Protein AF-A0A932L9P7-F1 (afdb_monomer_lite)

Radius of gyration: 16.12 Å; chains: 1; bounding box: 35×40×41 Å

Foldseek 3Di:
DDDDDDDPPDPDDPPPPPPPPVQQLEDPLLVVFDKDKDFPDKQDQDPVRDGQDVVNLVVVLVVFRRYFAFDADPPPPVRTFFTKGWDDWDDDVVMITTMTMTGGHPDPVSVVVSVVVNVVVVVVVD

Structure (mmCIF, N/CA/C/O backbone):
data_AF-A0A932L9P7-F1
#
_entry.id   AF-A0A932L9P7-F1
#
loop_
_atom_site.group_PDB
_atom_site.id
_atom_site.type_symbol
_atom_site.label_atom_id
_atom_site.label_alt_id
_atom_site.label_comp_id
_atom_site.label_asym_id
_atom_site.label_entity_id
_atom_site.label_seq_id
_atom_site.pdbx_PDB_ins_code
_atom_site.Cartn_x
_atom_site.Cartn_y
_atom_site.Cartn_z
_atom_site.occupancy
_atom_site.B_iso_or_equiv
_atom_site.auth_seq_id
_atom_site.auth_comp_id
_atom_site.auth_asym_id
_atom_site.auth_atom_id
_atom_site.pdbx_PDB_model_num
ATOM 1 N N . MET A 1 1 ? 20.905 9.125 8.899 1.00 34.12 1 MET A N 1
ATOM 2 C CA . MET A 1 1 ? 21.434 7.765 9.111 1.00 34.12 1 MET A CA 1
ATOM 3 C C . MET A 1 1 ? 20.928 7.285 10.457 1.00 34.12 1 MET A C 1
ATOM 5 O O . MET A 1 1 ? 21.460 7.713 11.465 1.00 34.12 1 MET A O 1
ATOM 9 N N . PHE A 1 2 ? 19.860 6.491 10.469 1.00 22.86 2 PHE A N 1
ATOM 10 C CA . PHE A 1 2 ? 19.454 5.702 11.631 1.00 22.86 2 PHE A CA 1
ATOM 11 C C . PHE A 1 2 ? 18.900 4.389 11.087 1.00 22.86 2 PHE A C 1
ATOM 13 O O . PHE A 1 2 ? 17.838 4.369 10.472 1.00 22.86 2 PHE A O 1
ATOM 20 N N . ALA A 1 3 ? 19.695 3.332 11.233 1.00 25.41 3 ALA A N 1
ATOM 21 C CA . ALA A 1 3 ? 19.224 1.964 11.135 1.00 25.41 3 ALA A CA 1
ATOM 22 C C . ALA A 1 3 ? 18.425 1.677 12.410 1.00 25.41 3 ALA A C 1
ATOM 24 O O . ALA A 1 3 ? 18.897 1.974 13.508 1.00 25.41 3 ALA A O 1
ATOM 25 N N . VAL A 1 4 ? 17.215 1.147 12.264 1.00 25.48 4 VAL A N 1
ATOM 26 C CA . VAL A 1 4 ? 16.483 0.537 13.373 1.00 25.48 4 VAL A CA 1
ATOM 27 C C . VAL A 1 4 ? 16.228 -0.898 12.957 1.00 25.48 4 VAL A C 1
ATOM 29 O O . VAL A 1 4 ? 15.284 -1.187 12.223 1.00 25.48 4 VAL A O 1
ATOM 32 N N . ASP A 1 5 ? 17.123 -1.776 13.403 1.00 27.39 5 ASP A N 1
ATOM 33 C CA . ASP A 1 5 ? 16.872 -3.208 13.458 1.00 27.39 5 ASP A CA 1
ATOM 34 C C . ASP A 1 5 ? 15.596 -3.422 14.271 1.00 27.39 5 ASP A C 1
ATOM 36 O O . ASP A 1 5 ? 15.526 -3.106 15.459 1.00 27.39 5 ASP A O 1
ATOM 40 N N . THR A 1 6 ? 14.556 -3.917 13.613 1.00 32.25 6 THR A N 1
ATOM 41 C CA . THR A 1 6 ? 13.390 -4.474 14.296 1.00 32.25 6 THR A CA 1
ATOM 42 C C . THR A 1 6 ? 13.224 -5.903 13.814 1.00 32.25 6 THR A C 1
ATOM 44 O O . THR A 1 6 ? 12.589 -6.176 12.798 1.00 32.25 6 THR A O 1
ATOM 47 N N . GLU A 1 7 ? 13.838 -6.824 14.559 1.00 24.30 7 GLU A N 1
ATOM 48 C CA . GLU A 1 7 ? 13.466 -8.233 14.553 1.00 24.30 7 GLU A CA 1
ATOM 49 C C . GLU A 1 7 ? 11.998 -8.336 14.986 1.00 24.30 7 GLU A C 1
ATOM 51 O O . GLU A 1 7 ? 11.658 -8.228 16.164 1.00 24.30 7 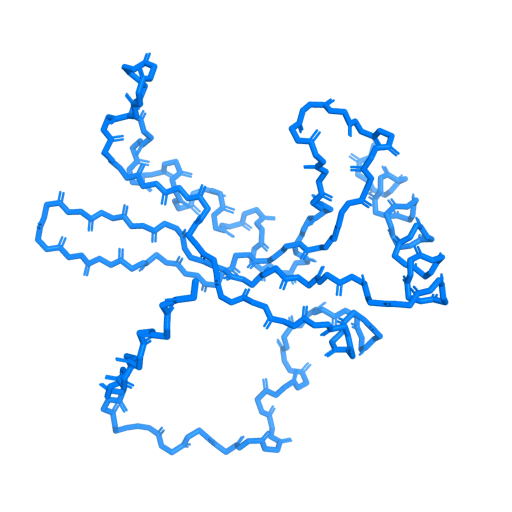GLU A O 1
ATOM 56 N N . VAL A 1 8 ? 11.099 -8.523 14.021 1.00 31.31 8 VAL A N 1
ATOM 57 C CA . VAL A 1 8 ? 9.732 -8.955 14.306 1.00 31.31 8 VAL A CA 1
ATOM 58 C C . VAL A 1 8 ? 9.761 -10.475 14.394 1.00 31.31 8 VAL A C 1
ATOM 60 O O . VAL A 1 8 ? 9.799 -11.175 13.383 1.00 31.31 8 VAL A O 1
ATOM 63 N N . ALA A 1 9 ? 9.761 -10.987 15.624 1.00 27.69 9 ALA A N 1
ATOM 64 C CA . ALA A 1 9 ? 9.572 -12.402 15.906 1.00 27.69 9 ALA A CA 1
ATOM 65 C C . ALA A 1 9 ? 8.134 -12.806 15.539 1.00 27.69 9 ALA A C 1
ATOM 67 O O . ALA A 1 9 ? 7.202 -12.648 16.328 1.00 27.69 9 ALA A O 1
ATOM 68 N N . ILE A 1 10 ? 7.942 -13.322 14.324 1.00 35.69 10 ILE A N 1
ATOM 69 C CA . ILE A 1 10 ? 6.688 -13.963 13.927 1.00 35.69 10 ILE A CA 1
ATOM 70 C C . ILE A 1 10 ? 6.764 -15.413 14.407 1.00 35.69 10 ILE A C 1
ATOM 72 O O . ILE A 1 10 ? 7.494 -16.236 13.855 1.00 35.69 10 ILE A O 1
ATOM 76 N N . GLY A 1 11 ? 6.046 -15.710 15.487 1.00 26.70 11 GLY A N 1
ATOM 77 C CA . GLY A 1 11 ? 5.948 -17.055 16.034 1.00 26.70 11 GLY A CA 1
ATOM 78 C C . GLY A 1 11 ? 5.441 -18.064 15.001 1.00 26.70 11 GLY A C 1
ATOM 79 O O . GLY A 1 11 ? 4.387 -17.884 14.399 1.00 26.70 11 GLY A O 1
ATOM 80 N N . GLY A 1 12 ? 6.184 -19.162 14.860 1.00 28.98 12 GLY A N 1
ATOM 81 C CA . GLY A 1 12 ? 5.601 -20.495 14.720 1.00 28.98 12 GLY A CA 1
ATOM 82 C C . GLY A 1 12 ? 4.834 -20.827 13.441 1.00 28.98 12 GLY A C 1
ATOM 83 O O . GLY A 1 12 ? 3.874 -21.579 13.527 1.00 28.98 12 GLY A O 1
ATOM 84 N N . LEU A 1 13 ? 5.261 -20.360 12.269 1.00 28.39 13 LEU A N 1
ATOM 85 C CA . LEU A 1 13 ? 4.940 -21.012 10.995 1.00 28.39 13 LEU A CA 1
ATOM 86 C C . LEU A 1 13 ? 6.194 -20.968 10.123 1.00 28.39 13 LEU A C 1
ATOM 88 O O . LEU A 1 13 ? 6.633 -19.895 9.719 1.00 28.39 13 LEU A O 1
ATOM 92 N N . GLN A 1 14 ? 6.792 -22.132 9.856 1.00 26.39 14 GLN A N 1
ATOM 93 C CA . GLN A 1 14 ? 7.845 -22.259 8.850 1.00 26.39 14 GLN A CA 1
ATOM 94 C C . GLN A 1 14 ? 7.260 -21.836 7.495 1.00 26.39 14 GLN A C 1
ATOM 96 O O . GLN A 1 14 ? 6.561 -22.598 6.828 1.00 26.39 14 GLN A O 1
ATOM 101 N N . TYR A 1 15 ? 7.500 -20.581 7.117 1.00 34.66 15 TYR A N 1
ATOM 102 C CA . TYR A 1 15 ? 7.141 -20.045 5.815 1.00 34.66 15 TYR A CA 1
ATOM 103 C C . TYR A 1 15 ? 8.138 -20.605 4.799 1.00 34.66 15 TYR A C 1
ATOM 105 O O . TYR A 1 15 ? 9.264 -20.127 4.682 1.00 34.66 15 TYR A O 1
ATOM 113 N N . ASN A 1 16 ? 7.743 -21.673 4.105 1.00 25.67 16 ASN A N 1
ATOM 114 C CA . ASN A 1 16 ? 8.528 -22.252 3.019 1.00 25.67 16 ASN A CA 1
ATOM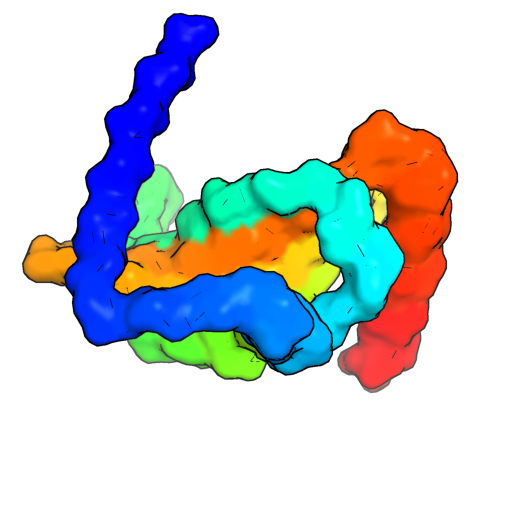 115 C C . ASN A 1 16 ? 8.676 -21.213 1.893 1.00 25.67 16 ASN A C 1
ATOM 117 O O . ASN A 1 16 ? 7.744 -20.970 1.120 1.00 25.67 16 ASN A O 1
ATOM 121 N N . ALA A 1 17 ? 9.860 -20.599 1.822 1.00 37.88 17 ALA A N 1
ATOM 122 C CA . ALA A 1 17 ? 10.196 -19.466 0.956 1.00 37.88 17 ALA A CA 1
ATOM 123 C C . ALA A 1 17 ? 9.993 -19.735 -0.548 1.00 37.88 17 ALA A C 1
ATOM 125 O O . ALA A 1 17 ? 9.839 -18.800 -1.329 1.00 37.88 17 ALA A O 1
ATOM 126 N N . GLU A 1 18 ? 9.928 -21.002 -0.960 1.00 28.62 18 GLU A N 1
ATOM 127 C CA . GLU A 1 18 ? 9.867 -21.380 -2.375 1.00 28.62 18 GLU A CA 1
ATOM 128 C C . GLU A 1 18 ? 8.441 -21.468 -2.943 1.00 28.62 18 GLU A C 1
ATOM 130 O O . GLU A 1 18 ? 8.265 -21.449 -4.157 1.00 28.62 18 GLU A O 1
ATOM 135 N N . HIS A 1 19 ? 7.402 -21.521 -2.097 1.00 32.16 19 HIS A N 1
ATOM 136 C CA . HIS A 1 19 ? 6.003 -21.637 -2.551 1.00 32.16 19 HIS A CA 1
ATOM 137 C C . HIS A 1 19 ? 5.151 -20.379 -2.293 1.00 32.16 19 HIS A C 1
ATOM 139 O O . HIS A 1 19 ? 4.151 -20.169 -2.977 1.00 32.16 19 HIS A O 1
ATOM 145 N N . GLY A 1 20 ? 5.548 -19.508 -1.357 1.00 29.84 20 GLY A N 1
ATOM 146 C CA . GLY A 1 20 ? 4.750 -18.342 -0.938 1.00 29.84 20 GLY A CA 1
ATOM 147 C C . GLY A 1 20 ? 4.822 -17.118 -1.858 1.00 29.84 20 GLY A C 1
ATOM 148 O O . GLY A 1 20 ? 3.961 -16.240 -1.799 1.00 29.84 20 GLY A O 1
ATOM 149 N N . LEU A 1 21 ? 5.821 -17.049 -2.741 1.00 39.56 21 LEU A N 1
ATOM 150 C CA . LEU A 1 21 ? 5.991 -15.891 -3.617 1.00 39.56 21 LEU A CA 1
ATOM 151 C C . LEU A 1 21 ? 5.031 -15.945 -4.808 1.00 39.56 21 LEU A C 1
ATOM 153 O O . LEU A 1 21 ? 4.454 -14.923 -5.164 1.00 39.56 21 LEU A O 1
ATOM 157 N N . ASN A 1 22 ? 4.766 -17.110 -5.405 1.00 36.16 22 ASN A N 1
ATOM 158 C CA . ASN A 1 22 ? 3.896 -17.224 -6.587 1.00 36.16 22 ASN A CA 1
ATOM 159 C C . ASN A 1 22 ? 2.433 -16.805 -6.327 1.00 36.16 22 ASN A C 1
ATOM 161 O O . ASN A 1 22 ? 1.787 -16.291 -7.237 1.00 36.16 22 ASN A O 1
ATOM 165 N N . SER A 1 23 ? 1.947 -16.885 -5.085 1.00 41.28 23 SER A N 1
ATOM 166 C CA . SER A 1 23 ? 0.570 -16.550 -4.685 1.00 41.28 23 SER A CA 1
ATOM 167 C C . SER A 1 23 ? 0.283 -15.054 -4.469 1.00 41.28 23 SER A C 1
ATOM 169 O O . SER A 1 23 ? -0.825 -14.692 -4.086 1.00 41.28 23 SER A O 1
ATOM 171 N N . LEU A 1 24 ? 1.254 -14.161 -4.691 1.00 46.28 24 LEU A N 1
ATOM 172 C CA . LEU A 1 24 ? 1.154 -12.749 -4.295 1.00 46.28 24 LEU A CA 1
ATOM 173 C C . LEU A 1 24 ? 0.448 -11.811 -5.295 1.00 46.28 24 LEU A C 1
ATOM 175 O O . LEU A 1 24 ? 0.436 -10.612 -5.053 1.00 46.28 24 LEU A O 1
ATOM 179 N N . GLY A 1 25 ? -0.119 -12.287 -6.409 1.00 51.72 25 GLY A N 1
ATOM 180 C CA . GLY A 1 25 ? -0.944 -11.470 -7.331 1.00 51.72 25 GLY A CA 1
ATOM 181 C C . GLY A 1 25 ? -0.239 -10.308 -8.062 1.00 51.72 25 GLY A C 1
ATOM 182 O O . GLY A 1 25 ? -0.717 -9.847 -9.093 1.00 51.72 25 GLY A O 1
ATOM 183 N N . LEU A 1 26 ? 0.930 -9.868 -7.585 1.00 58.31 26 LEU A N 1
ATOM 184 C CA . LEU A 1 26 ? 1.783 -8.885 -8.237 1.00 58.31 26 LEU A CA 1
ATOM 185 C C . LEU A 1 26 ? 2.400 -9.507 -9.492 1.00 58.31 26 LEU A C 1
ATOM 187 O O . LEU A 1 26 ? 2.949 -10.615 -9.388 1.00 58.31 26 LEU A O 1
ATOM 191 N N . PRO A 1 27 ? 2.374 -8.800 -10.636 1.00 65.81 27 PRO A N 1
ATOM 192 C CA . PRO A 1 27 ? 3.108 -9.185 -11.831 1.00 65.81 27 PRO A CA 1
ATOM 193 C C . PRO A 1 27 ? 4.560 -9.506 -11.480 1.00 65.81 27 PRO A C 1
ATOM 195 O O . PRO A 1 27 ? 5.200 -8.753 -10.747 1.00 65.81 27 PRO A O 1
ATOM 198 N N . ALA A 1 28 ? 5.080 -10.624 -11.998 1.00 68.31 28 ALA A N 1
ATOM 199 C CA . ALA A 1 28 ? 6.408 -11.143 -11.651 1.00 68.31 28 ALA A CA 1
ATOM 200 C C . ALA A 1 28 ? 7.523 -10.090 -11.762 1.00 68.31 28 ALA A C 1
ATOM 202 O O . ALA A 1 28 ? 8.487 -10.121 -11.009 1.00 68.31 28 ALA A O 1
ATOM 203 N N . ARG A 1 29 ? 7.351 -9.131 -12.668 1.00 69.88 29 ARG A N 1
ATOM 204 C CA . ARG A 1 29 ? 8.315 -8.080 -12.960 1.00 69.88 29 ARG A CA 1
ATOM 205 C C . ARG A 1 29 ? 8.303 -6.914 -11.959 1.00 69.88 29 ARG A C 1
ATOM 207 O O . ARG A 1 29 ? 9.361 -6.376 -11.674 1.00 69.88 29 ARG A O 1
ATOM 214 N N . ILE A 1 30 ? 7.165 -6.609 -11.317 1.00 73.88 30 ILE A N 1
ATOM 215 C CA . ILE A 1 30 ? 7.121 -5.658 -10.183 1.00 73.88 30 ILE A CA 1
ATOM 216 C C . ILE A 1 30 ? 7.908 -6.210 -8.989 1.00 73.88 30 ILE A C 1
ATOM 218 O O . ILE A 1 30 ? 8.493 -5.457 -8.221 1.00 73.88 30 ILE A O 1
ATOM 222 N N . ARG A 1 31 ? 7.956 -7.536 -8.830 1.00 71.56 31 ARG A N 1
ATOM 223 C CA . ARG A 1 31 ? 8.623 -8.165 -7.682 1.00 71.56 31 ARG A CA 1
ATOM 224 C C . ARG A 1 31 ? 10.142 -8.019 -7.700 1.00 71.56 31 ARG A C 1
ATOM 226 O O . ARG A 1 31 ? 10.750 -8.254 -6.664 1.00 71.56 31 ARG A O 1
ATOM 233 N N . LEU A 1 32 ? 10.719 -7.680 -8.853 1.00 80.69 32 LEU A N 1
ATOM 234 C CA . LEU A 1 32 ? 12.156 -7.469 -9.018 1.00 80.69 32 LEU A CA 1
ATOM 235 C C . LEU A 1 32 ? 12.600 -6.062 -8.589 1.00 80.69 32 LEU A C 1
ATOM 237 O O . LEU A 1 32 ? 13.787 -5.861 -8.378 1.00 80.69 32 LEU A O 1
ATOM 241 N N . MET A 1 33 ? 11.658 -5.125 -8.442 1.00 90.25 33 MET A N 1
ATOM 242 C CA . MET A 1 33 ? 11.911 -3.772 -7.939 1.00 90.25 33 MET A CA 1
ATOM 243 C C . MET A 1 33 ? 12.206 -3.789 -6.434 1.00 90.25 33 MET A C 1
ATOM 245 O O . MET A 1 33 ? 11.821 -4.730 -5.730 1.00 90.25 33 MET A O 1
ATOM 249 N N . LEU A 1 34 ? 12.807 -2.713 -5.919 1.00 92.06 34 LEU A N 1
ATOM 250 C CA . LEU A 1 34 ? 13.037 -2.543 -4.485 1.00 92.06 34 LEU A CA 1
ATOM 251 C C . LEU A 1 34 ? 11.714 -2.611 -3.717 1.00 92.06 34 LEU A C 1
ATOM 253 O O . LEU A 1 34 ? 10.796 -1.829 -3.971 1.00 92.06 34 LEU A O 1
ATOM 257 N N . GLN A 1 35 ? 11.634 -3.518 -2.743 1.00 92.44 35 GLN A N 1
ATOM 258 C CA . GLN A 1 35 ? 10.448 -3.702 -1.912 1.00 92.44 35 GLN A CA 1
ATOM 259 C C . GLN A 1 35 ? 10.650 -3.103 -0.526 1.00 92.44 35 GLN A C 1
ATOM 261 O O . GLN A 1 35 ? 11.625 -3.397 0.163 1.00 92.44 35 GLN A O 1
ATOM 266 N N . GLN A 1 36 ? 9.687 -2.295 -0.098 1.00 93.69 36 GLN A N 1
ATOM 267 C CA . GLN A 1 36 ? 9.682 -1.656 1.209 1.00 93.69 36 GLN A CA 1
ATOM 268 C C . GLN A 1 36 ? 8.360 -1.932 1.913 1.00 93.69 36 GLN A C 1
ATOM 270 O O . GLN A 1 36 ? 7.285 -1.730 1.343 1.00 93.69 36 GLN A O 1
ATOM 275 N N . LEU A 1 37 ? 8.431 -2.375 3.168 1.00 94.69 37 LEU A N 1
ATOM 276 C CA . LEU A 1 37 ? 7.255 -2.420 4.027 1.00 94.69 37 LEU A CA 1
ATOM 277 C C . LEU A 1 37 ? 6.850 -0.988 4.381 1.00 94.69 37 LEU A C 1
ATOM 279 O O . LEU A 1 37 ? 7.688 -0.167 4.752 1.00 94.69 37 LEU A O 1
ATOM 283 N N . ALA A 1 38 ? 5.560 -0.700 4.286 1.00 92.50 38 ALA A N 1
ATOM 284 C CA . ALA A 1 38 ? 5.022 0.625 4.526 1.00 92.50 38 ALA A CA 1
ATOM 285 C C . ALA A 1 38 ? 3.754 0.571 5.380 1.00 92.50 38 ALA A C 1
ATOM 287 O O . ALA A 1 38 ? 2.970 -0.382 5.333 1.00 92.50 38 ALA A O 1
ATOM 288 N N . VAL A 1 39 ? 3.542 1.646 6.139 1.00 94.56 39 VAL A N 1
ATOM 289 C CA . VAL A 1 39 ? 2.263 1.961 6.777 1.00 94.56 39 VAL A CA 1
ATOM 290 C C . VAL A 1 39 ? 1.555 2.972 5.886 1.00 94.56 39 VAL A C 1
ATOM 292 O O . VAL A 1 39 ? 2.043 4.084 5.704 1.00 94.56 39 VAL A O 1
ATOM 295 N N . PHE A 1 40 ? 0.413 2.591 5.324 1.00 92.88 40 PHE A N 1
ATOM 296 C CA . PHE A 1 40 ? -0.352 3.456 4.423 1.00 92.88 40 PHE A CA 1
ATOM 297 C C . PHE A 1 40 ? -1.294 4.390 5.175 1.00 92.88 40 PHE A C 1
ATOM 299 O O . PHE A 1 40 ? -1.527 5.519 4.746 1.00 92.88 40 PHE A O 1
ATOM 306 N N . ASN A 1 41 ? -1.863 3.919 6.285 1.00 94.31 41 ASN A N 1
ATOM 307 C CA . ASN A 1 41 ? -2.723 4.734 7.132 1.00 94.31 41 ASN A CA 1
ATOM 308 C C . ASN A 1 41 ? -2.883 4.144 8.535 1.00 94.31 41 ASN A C 1
ATOM 310 O O . ASN A 1 41 ? -2.499 2.998 8.779 1.00 94.31 41 ASN A O 1
ATOM 314 N N . SER A 1 42 ? -3.491 4.912 9.436 1.00 96.06 42 SER A N 1
ATOM 315 C CA . SER A 1 42 ? -3.883 4.453 10.763 1.00 96.06 42 SER A CA 1
ATOM 316 C C . SER A 1 42 ? -5.243 4.999 11.178 1.00 96.06 42 SER A C 1
ATOM 318 O O . SER A 1 42 ? -5.775 5.932 10.578 1.00 96.06 42 SER A O 1
ATOM 320 N N . ASP A 1 43 ? -5.799 4.427 12.240 1.00 96.56 43 ASP A N 1
ATOM 321 C CA . ASP A 1 43 ? -7.021 4.927 12.860 1.00 96.56 43 ASP A CA 1
ATOM 322 C C . ASP A 1 43 ? -6.792 6.073 13.852 1.00 96.56 43 ASP A C 1
ATOM 324 O O . ASP A 1 43 ? -7.688 6.408 14.623 1.00 96.56 43 ASP A O 1
ATOM 328 N N . GLN A 1 44 ? -5.624 6.715 13.822 1.00 96.50 44 GLN A N 1
ATOM 329 C CA . GLN A 1 44 ? -5.341 7.901 14.626 1.00 96.50 44 GLN A CA 1
ATOM 330 C C . GLN A 1 44 ? -5.749 9.178 13.898 1.00 96.50 44 GLN A C 1
ATOM 332 O O . GLN A 1 44 ? -5.931 9.211 12.681 1.00 96.50 44 GLN A O 1
ATOM 337 N N . VAL A 1 45 ? -5.890 10.255 14.666 1.00 94.94 45 VAL A N 1
ATOM 338 C CA . VAL A 1 45 ? -6.091 11.593 14.109 1.00 94.94 45 VAL A CA 1
ATOM 339 C C . VAL A 1 45 ? -4.768 12.057 13.500 1.00 94.94 45 VAL A C 1
ATOM 341 O O . VAL A 1 45 ? -3.751 12.115 14.189 1.00 94.94 45 VAL A O 1
ATOM 344 N N . ASN A 1 46 ? -4.766 12.364 12.205 1.00 90.44 46 ASN A N 1
ATOM 345 C CA . ASN A 1 46 ? -3.585 12.889 11.525 1.00 90.44 46 ASN A CA 1
ATOM 346 C C . ASN A 1 46 ? -3.378 14.392 11.813 1.00 90.44 46 ASN A C 1
ATOM 348 O O . ASN A 1 46 ? -4.203 15.043 12.454 1.00 90.44 46 ASN A O 1
ATOM 352 N N . ALA A 1 47 ? -2.291 14.972 11.292 1.00 89.06 47 ALA A N 1
ATOM 353 C CA . ALA A 1 47 ? -1.964 16.394 11.472 1.00 89.06 47 ALA A CA 1
ATOM 354 C C . ALA A 1 47 ? -3.033 17.370 10.929 1.00 89.06 47 ALA A C 1
ATOM 356 O O . ALA A 1 47 ? -3.016 18.549 11.270 1.00 89.06 47 ALA A O 1
ATOM 357 N N . TYR A 1 48 ? -3.968 16.883 10.109 1.00 91.00 48 TYR A N 1
ATOM 358 C CA . TYR A 1 48 ? -5.086 17.647 9.552 1.00 91.00 48 TYR A CA 1
ATOM 359 C C . TYR A 1 48 ? -6.390 17.469 10.345 1.00 91.00 48 TYR A C 1
ATOM 361 O O . TYR A 1 48 ? -7.438 17.935 9.907 1.00 91.00 48 TYR A O 1
ATOM 369 N N . GLY A 1 49 ? -6.360 16.774 11.487 1.00 91.81 49 GLY A N 1
ATOM 370 C CA . GLY A 1 49 ? -7.554 16.515 12.292 1.00 91.81 49 GLY A CA 1
ATOM 371 C C . GLY A 1 49 ? -8.469 15.427 11.719 1.00 91.81 49 GLY A C 1
ATOM 372 O O . GLY A 1 49 ? -9.596 15.269 12.183 1.00 91.81 49 GLY A O 1
ATOM 373 N N . ILE A 1 50 ? -8.008 14.670 10.718 1.00 91.00 50 ILE A N 1
ATOM 374 C CA . ILE A 1 50 ? -8.792 13.625 10.053 1.00 91.00 50 ILE A CA 1
ATOM 375 C C . ILE A 1 50 ? -8.435 12.270 10.660 1.00 91.00 50 ILE A C 1
ATOM 377 O O . ILE A 1 50 ? -7.261 11.935 10.809 1.00 91.00 50 ILE A O 1
ATOM 381 N N . LYS A 1 51 ? -9.460 11.474 10.967 1.00 92.62 51 LYS A N 1
ATOM 382 C CA . LYS A 1 51 ? -9.338 10.093 11.442 1.00 92.62 51 LYS A CA 1
ATOM 383 C C . LYS A 1 51 ? -9.883 9.142 10.383 1.00 92.62 51 LYS A C 1
ATOM 385 O O . LYS A 1 51 ? -10.973 9.385 9.867 1.00 92.62 51 LYS A O 1
ATOM 390 N N . MET A 1 52 ? -9.178 8.047 10.103 1.00 93.50 52 MET A N 1
ATOM 391 C CA . MET A 1 52 ? -9.706 6.959 9.273 1.00 93.50 52 MET A CA 1
ATOM 392 C C . MET A 1 52 ? -10.243 5.830 10.159 1.00 93.50 52 MET A C 1
ATOM 394 O O . MET A 1 52 ? -9.460 5.152 10.812 1.00 93.50 52 MET A O 1
ATOM 398 N N . PRO A 1 53 ? -11.563 5.591 10.226 1.00 95.44 53 PRO A N 1
ATOM 399 C CA . PRO A 1 53 ? -12.099 4.472 10.996 1.00 95.44 53 PRO A CA 1
ATOM 400 C C . PRO A 1 53 ? -11.525 3.124 10.538 1.00 95.44 53 PRO A C 1
ATOM 402 O O . PRO A 1 53 ? -11.238 2.934 9.358 1.00 95.44 53 PRO A O 1
ATOM 405 N N . VAL A 1 54 ? -11.452 2.144 11.442 1.00 95.62 54 VAL A N 1
ATOM 406 C CA . VAL A 1 54 ? -10.963 0.787 11.122 1.00 95.62 54 VAL A CA 1
ATOM 407 C C . VAL A 1 54 ? -11.730 0.157 9.951 1.00 95.62 54 VAL A C 1
ATOM 409 O O . VAL A 1 54 ? -11.124 -0.483 9.098 1.00 95.62 54 VAL A O 1
ATOM 412 N N . GLY A 1 55 ? -13.042 0.398 9.842 1.00 96.56 55 GLY A N 1
ATOM 413 C CA . GLY A 1 55 ? -13.836 -0.053 8.691 1.00 96.56 55 GLY A CA 1
ATOM 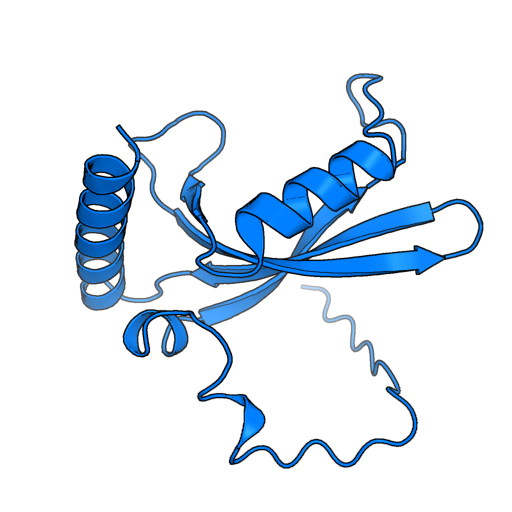414 C C . GLY A 1 55 ? -13.363 0.538 7.354 1.00 96.56 55 GLY A C 1
ATOM 415 O O . GLY A 1 55 ? -13.358 -0.154 6.340 1.00 96.56 55 GLY A O 1
ATOM 416 N N . THR A 1 56 ? -12.883 1.784 7.352 1.00 96.06 56 THR A N 1
ATOM 417 C CA . THR A 1 56 ? -12.261 2.408 6.175 1.00 96.06 56 THR A CA 1
ATOM 418 C C . THR A 1 56 ? -10.926 1.745 5.842 1.00 96.06 56 THR A C 1
ATOM 420 O O . THR A 1 56 ? -10.655 1.495 4.670 1.00 96.06 56 THR A O 1
ATOM 423 N N . LEU A 1 57 ? -10.116 1.399 6.852 1.00 96.56 57 LEU A N 1
ATOM 424 C CA . LEU A 1 57 ? -8.872 0.645 6.645 1.00 96.56 57 LEU A CA 1
ATOM 425 C C . LEU A 1 57 ? -9.149 -0.743 6.046 1.00 96.56 57 LEU A C 1
ATOM 427 O O . LEU A 1 57 ? -8.441 -1.162 5.133 1.00 96.56 57 LEU A O 1
ATOM 431 N N . ALA A 1 58 ? -10.195 -1.429 6.517 1.00 96.88 58 ALA A N 1
ATOM 432 C CA . ALA A 1 58 ? -10.616 -2.729 5.992 1.00 96.88 58 ALA A CA 1
ATOM 433 C C . ALA A 1 58 ? -11.081 -2.632 4.534 1.00 96.88 58 ALA A C 1
ATOM 435 O O . ALA A 1 58 ? -10.634 -3.409 3.696 1.00 96.88 58 ALA A O 1
ATOM 436 N N . SER A 1 59 ? -11.883 -1.618 4.200 1.00 96.12 59 SER A N 1
ATOM 437 C CA . SER A 1 59 ? -12.284 -1.380 2.811 1.00 96.12 59 SER A CA 1
ATOM 438 C C . SER A 1 59 ? -11.083 -1.072 1.908 1.00 96.12 59 SER A C 1
ATOM 440 O O . SER A 1 59 ? -10.996 -1.580 0.791 1.00 96.12 59 SER A O 1
ATOM 442 N N . ALA A 1 60 ? -10.116 -0.285 2.388 1.00 93.75 60 ALA A N 1
ATOM 443 C CA . ALA A 1 60 ? -8.891 -0.004 1.643 1.00 93.75 60 ALA A CA 1
ATOM 444 C C . ALA A 1 60 ? -8.033 -1.266 1.432 1.00 93.75 60 ALA A C 1
ATOM 446 O O . ALA A 1 60 ? -7.475 -1.456 0.349 1.00 93.75 60 ALA A O 1
ATOM 447 N N . LEU A 1 61 ? -7.966 -2.154 2.431 1.00 95.19 61 LEU A N 1
ATOM 448 C CA . LEU A 1 61 ? -7.334 -3.465 2.294 1.00 95.19 61 LEU A CA 1
ATOM 449 C C . LEU A 1 61 ? -8.022 -4.284 1.195 1.00 95.19 61 LEU A C 1
ATOM 451 O O . LEU A 1 61 ? -7.346 -4.723 0.269 1.00 95.19 61 LEU A O 1
ATOM 455 N N . GLU A 1 62 ? -9.348 -4.427 1.238 1.00 94.44 62 GLU A N 1
ATOM 456 C CA . GLU A 1 62 ? -10.127 -5.186 0.245 1.00 94.44 62 GLU A CA 1
ATOM 457 C C . GLU A 1 62 ? -9.947 -4.673 -1.190 1.00 94.44 62 GLU A C 1
ATOM 459 O O . GLU A 1 62 ? -9.882 -5.457 -2.138 1.00 94.44 62 GLU A O 1
ATOM 464 N N . GLN A 1 63 ? -9.807 -3.360 -1.366 1.00 90.12 63 GLN A N 1
ATOM 465 C CA . GLN A 1 63 ? -9.586 -2.755 -2.680 1.00 90.12 63 GLN A CA 1
ATOM 466 C C . GLN A 1 63 ? -8.153 -2.954 -3.202 1.00 90.12 63 GLN A C 1
ATOM 468 O O . GLN A 1 63 ? -7.934 -2.993 -4.418 1.00 90.12 63 GLN A O 1
ATOM 473 N N . GLY A 1 64 ? -7.176 -3.047 -2.294 1.00 88.56 64 GLY A N 1
ATOM 474 C CA . GLY A 1 64 ? -5.749 -2.971 -2.612 1.00 88.56 64 GLY A CA 1
ATOM 475 C C . GLY A 1 64 ? -4.958 -4.270 -2.457 1.00 88.56 64 GLY A C 1
ATOM 476 O O . GLY A 1 64 ? -3.822 -4.324 -2.920 1.00 88.56 64 GLY A O 1
ATOM 477 N N . TRP A 1 65 ? -5.500 -5.307 -1.815 1.00 90.50 65 TRP A N 1
ATOM 478 C CA . TRP A 1 65 ? -4.727 -6.507 -1.461 1.00 90.50 65 TRP A CA 1
ATOM 479 C C . TRP A 1 65 ? -4.451 -7.467 -2.619 1.00 90.50 65 TRP A C 1
ATOM 481 O O . TRP A 1 65 ? -3.441 -8.170 -2.587 1.00 90.50 65 TRP A O 1
ATOM 491 N N . LEU A 1 66 ? -5.319 -7.511 -3.637 1.00 86.69 66 LEU A N 1
ATOM 492 C CA . LEU A 1 66 ? -5.187 -8.466 -4.741 1.00 86.69 66 LEU A CA 1
ATOM 493 C C . LEU A 1 66 ? -4.198 -7.980 -5.807 1.00 86.69 66 LEU A C 1
ATOM 495 O O . LEU A 1 66 ? -3.190 -8.629 -6.070 1.00 86.69 66 LEU A O 1
ATOM 499 N N . LEU A 1 67 ? -4.499 -6.836 -6.425 1.00 84.56 67 LEU A N 1
ATOM 500 C CA . LEU A 1 67 ? -3.724 -6.299 -7.551 1.00 84.56 67 LEU A CA 1
ATOM 501 C C . LEU A 1 67 ? -2.789 -5.158 -7.137 1.00 84.56 67 LEU A C 1
ATOM 503 O O . LEU A 1 67 ? -1.826 -4.868 -7.844 1.00 84.56 67 LEU A O 1
ATOM 507 N N . GLY A 1 68 ? -3.046 -4.521 -5.995 1.00 89.50 68 GLY A N 1
ATOM 508 C CA . GLY A 1 68 ? -2.398 -3.267 -5.642 1.00 89.50 68 GLY A CA 1
ATOM 509 C C . GLY A 1 68 ? -2.893 -2.082 -6.472 1.00 89.50 68 GLY A C 1
ATOM 510 O O . GLY A 1 68 ? -3.935 -2.142 -7.130 1.00 89.50 68 GLY A O 1
ATOM 511 N N . GLN A 1 69 ? -2.146 -0.989 -6.397 1.00 90.56 69 GLN A N 1
ATOM 512 C CA . GLN A 1 69 ? -2.426 0.269 -7.072 1.00 90.56 69 GLN A CA 1
ATOM 513 C C . GLN A 1 69 ? -1.130 1.047 -7.349 1.00 90.56 69 GLN A C 1
ATOM 515 O O . GLN A 1 69 ? -0.157 0.904 -6.602 1.00 90.56 69 GLN A O 1
ATOM 520 N N . PRO A 1 70 ? -1.111 1.906 -8.379 1.00 92.06 70 PRO A N 1
ATOM 521 C CA . PRO A 1 70 ? 0.019 2.791 -8.626 1.00 92.06 70 PRO A CA 1
ATOM 522 C C . PRO A 1 70 ? 0.283 3.716 -7.428 1.00 92.06 70 PRO A C 1
ATOM 524 O O . PRO A 1 70 ? -0.654 4.221 -6.807 1.00 92.06 70 PRO A O 1
ATOM 527 N N . LEU A 1 71 ? 1.557 3.965 -7.136 1.00 89.88 71 LEU A N 1
ATOM 528 C CA . LEU A 1 71 ? 2.006 4.956 -6.164 1.00 89.88 71 LEU A CA 1
ATOM 529 C C . LEU A 1 71 ? 2.430 6.218 -6.909 1.00 89.88 71 LEU A 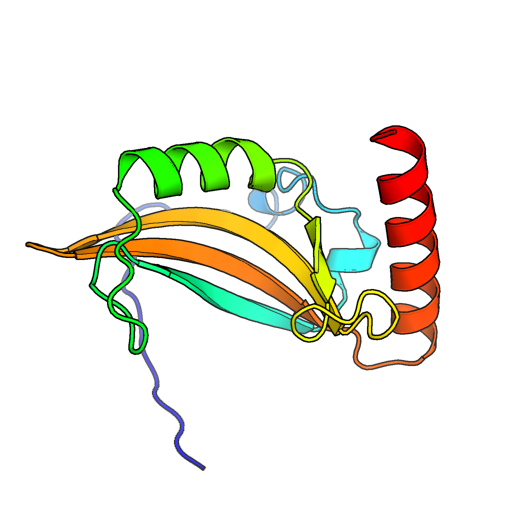C 1
ATOM 531 O O . LEU A 1 71 ? 3.386 6.194 -7.682 1.00 89.88 71 LEU A O 1
ATOM 535 N N . PHE A 1 72 ? 1.726 7.315 -6.663 1.00 88.62 72 PHE A N 1
ATOM 536 C CA . PHE A 1 72 ? 2.051 8.624 -7.218 1.00 88.62 72 PHE A CA 1
ATOM 537 C C . PHE A 1 72 ? 2.563 9.561 -6.127 1.00 88.62 72 PHE A C 1
ATOM 539 O O . PHE A 1 72 ? 2.215 9.404 -4.952 1.00 88.62 72 PHE A O 1
ATOM 546 N N . LEU A 1 73 ? 3.348 10.566 -6.515 1.00 82.62 73 LEU A N 1
ATOM 547 C CA . LEU A 1 73 ? 3.760 11.619 -5.598 1.00 82.62 73 LEU A CA 1
ATOM 548 C C . LEU A 1 73 ? 2.567 12.536 -5.286 1.00 82.62 73 LEU A C 1
ATOM 550 O O . LEU A 1 73 ? 2.201 13.419 -6.065 1.00 82.62 73 LEU A O 1
ATOM 554 N N . SER A 1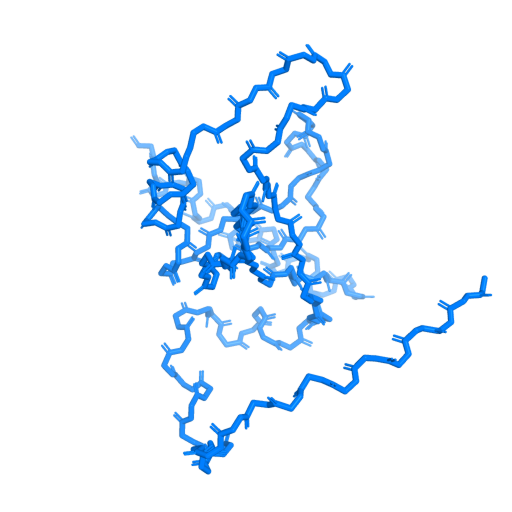 74 ? 1.969 12.348 -4.109 1.00 75.75 74 SER A N 1
ATOM 555 C CA . SER A 1 74 ? 0.791 13.101 -3.658 1.00 75.75 74 SER A CA 1
ATOM 556 C C . SER A 1 74 ? -0.369 13.023 -4.670 1.00 75.75 74 SER A C 1
ATOM 558 O O . SER A 1 74 ? -0.794 11.939 -5.062 1.00 75.75 74 SER A O 1
ATOM 560 N N . HIS A 1 75 ? -0.915 14.171 -5.080 1.00 71.56 75 HIS A N 1
ATOM 561 C CA . HIS A 1 75 ? -2.000 14.265 -6.056 1.00 71.56 75 HIS A CA 1
ATOM 562 C C . HIS A 1 75 ? -1.496 14.409 -7.503 1.00 71.56 75 HIS A C 1
ATOM 564 O O . HIS A 1 75 ? -2.318 14.504 -8.416 1.00 71.56 75 HIS A O 1
ATOM 570 N N . ASP A 1 76 ? -0.176 14.420 -7.731 1.00 80.56 76 ASP A N 1
ATOM 571 C CA . ASP A 1 76 ? 0.404 14.536 -9.069 1.00 80.56 76 ASP A CA 1
ATOM 572 C C . ASP A 1 76 ? 0.468 13.164 -9.748 1.00 80.56 76 ASP A C 1
ATOM 574 O O . ASP A 1 76 ? 1.409 12.389 -9.586 1.00 80.56 76 ASP A O 1
ATOM 578 N N . ARG A 1 77 ? -0.551 12.874 -10.559 1.00 75.38 77 ARG A N 1
ATOM 579 C CA . ARG A 1 77 ? -0.646 11.624 -11.327 1.00 75.38 77 ARG A CA 1
ATOM 580 C C . ARG A 1 77 ? 0.382 11.520 -12.459 1.00 75.38 77 ARG A C 1
ATOM 582 O O . ARG A 1 77 ? 0.478 10.463 -13.076 1.00 75.38 77 ARG A O 1
ATOM 589 N N . HIS A 1 78 ? 1.137 12.582 -12.748 1.00 76.12 78 HIS A N 1
ATOM 590 C CA . HIS A 1 78 ? 2.235 12.543 -13.714 1.00 76.12 78 HIS A CA 1
ATOM 591 C C . HIS A 1 78 ? 3.548 12.062 -13.088 1.00 76.12 78 HIS A C 1
ATOM 593 O O . HIS A 1 78 ? 4.452 11.656 -13.818 1.00 76.12 78 HIS A O 1
ATOM 599 N N . ARG A 1 79 ? 3.650 12.063 -11.754 1.00 83.50 79 ARG A N 1
ATOM 600 C CA . ARG A 1 79 ? 4.827 11.600 -11.010 1.00 83.50 79 ARG A CA 1
ATOM 601 C C . ARG A 1 79 ? 4.573 10.223 -10.422 1.00 83.50 79 ARG A C 1
ATOM 603 O O . ARG A 1 79 ? 4.122 10.082 -9.289 1.00 83.50 79 ARG A O 1
ATOM 610 N N . LEU A 1 80 ? 4.803 9.212 -11.251 1.00 88.94 80 LEU A N 1
ATOM 611 C CA . LEU A 1 80 ? 4.713 7.807 -10.874 1.00 88.94 80 LEU A CA 1
ATOM 612 C C . LEU A 1 80 ? 5.983 7.390 -10.126 1.00 88.94 80 LEU A C 1
ATOM 614 O O . LEU A 1 80 ? 7.057 7.365 -10.714 1.00 88.94 80 LEU A O 1
ATOM 618 N N . GLU A 1 81 ? 5.827 7.047 -8.852 1.00 90.38 81 GLU A N 1
ATOM 619 C CA . GLU A 1 81 ? 6.924 6.714 -7.933 1.00 90.38 81 GLU A CA 1
ATOM 620 C C . GLU A 1 81 ? 7.038 5.206 -7.683 1.00 90.38 81 GLU A C 1
ATOM 622 O O . GLU A 1 81 ? 8.075 4.720 -7.247 1.00 90.38 81 GLU A O 1
ATOM 627 N N . GLY A 1 82 ? 5.975 4.438 -7.928 1.00 92.44 82 GLY A N 1
ATOM 628 C CA . GLY A 1 82 ? 6.013 3.006 -7.657 1.00 92.44 82 GLY A CA 1
ATOM 629 C C . GLY A 1 82 ? 4.690 2.281 -7.835 1.00 92.44 82 GLY A C 1
ATOM 630 O O . GLY A 1 82 ? 3.740 2.767 -8.455 1.00 92.44 82 GLY A O 1
ATOM 631 N N . TRP A 1 83 ? 4.622 1.105 -7.227 1.00 93.50 83 TRP A N 1
ATOM 632 C CA . TRP A 1 83 ? 3.410 0.312 -7.075 1.00 93.50 83 TRP A CA 1
ATOM 633 C C . TRP A 1 83 ? 3.232 -0.070 -5.615 1.00 93.50 83 TRP A C 1
ATOM 635 O O . TRP A 1 83 ? 4.192 -0.445 -4.953 1.00 93.50 83 TRP A O 1
ATOM 645 N N . THR A 1 84 ? 2.013 -0.015 -5.100 1.00 93.25 84 THR A N 1
ATOM 646 C CA . THR A 1 84 ? 1.716 -0.421 -3.723 1.00 93.25 84 THR A CA 1
ATOM 647 C C . THR A 1 84 ? 0.701 -1.537 -3.683 1.00 93.25 84 THR A C 1
ATOM 649 O O . THR A 1 84 ? -0.176 -1.626 -4.536 1.00 93.25 84 THR A O 1
ATOM 652 N N . ARG A 1 85 ? 0.785 -2.389 -2.667 1.00 93.12 85 ARG A N 1
ATOM 653 C CA . ARG A 1 85 ? -0.213 -3.423 -2.400 1.00 93.12 85 ARG A CA 1
ATOM 654 C C . ARG A 1 85 ? -0.444 -3.541 -0.906 1.00 93.12 85 ARG A C 1
ATOM 656 O O . ARG A 1 85 ? 0.508 -3.654 -0.138 1.00 93.12 85 ARG A O 1
ATOM 663 N N . ALA A 1 86 ? -1.710 -3.529 -0.505 1.00 95.25 86 ALA A N 1
ATOM 664 C CA . ALA A 1 86 ? -2.079 -3.736 0.888 1.00 95.25 86 ALA A CA 1
ATOM 665 C C . ALA A 1 86 ? -1.827 -5.198 1.289 1.00 95.25 86 ALA A C 1
ATOM 667 O O . ALA A 1 86 ? -2.106 -6.113 0.517 1.00 95.25 86 ALA A O 1
ATOM 668 N N . LEU A 1 87 ? -1.275 -5.417 2.479 1.00 95.50 87 LEU A N 1
ATOM 669 C CA . LEU A 1 87 ? -0.999 -6.757 3.001 1.00 95.50 87 LEU A CA 1
ATOM 670 C C . LEU A 1 87 ? -1.917 -7.124 4.163 1.00 95.50 87 LEU A C 1
ATOM 672 O O . LEU A 1 87 ? -2.330 -8.275 4.265 1.00 95.50 87 LEU A O 1
ATOM 676 N N . GLY A 1 88 ? -2.249 -6.167 5.026 1.00 96.19 88 GLY A N 1
ATOM 677 C CA . GLY A 1 88 ? -3.104 -6.435 6.173 1.00 96.19 88 GLY A CA 1
ATOM 678 C C . GLY A 1 88 ? -3.307 -5.222 7.064 1.00 96.19 88 GLY A C 1
ATOM 679 O O . GLY A 1 88 ? -2.841 -4.121 6.774 1.00 96.19 88 GLY A O 1
ATOM 680 N N . ILE A 1 89 ? -4.017 -5.444 8.168 1.00 97.56 89 ILE A N 1
ATOM 681 C CA . ILE A 1 89 ? -4.175 -4.459 9.235 1.00 97.56 89 ILE A CA 1
ATOM 682 C C . ILE A 1 89 ? -3.426 -4.974 10.458 1.00 97.56 89 ILE A C 1
ATOM 684 O O . ILE A 1 89 ? -3.756 -6.026 10.999 1.00 97.56 89 ILE A O 1
ATOM 688 N N . HIS A 1 90 ? -2.420 -4.222 10.889 1.00 97.19 90 HIS A N 1
ATOM 689 C CA . HIS A 1 90 ? -1.751 -4.445 12.161 1.00 97.19 90 HIS A CA 1
ATOM 690 C C . HIS A 1 90 ? -2.588 -3.809 13.276 1.00 97.19 90 HIS A C 1
ATOM 692 O O . HIS A 1 90 ? -2.919 -2.625 13.201 1.00 97.19 90 HIS A O 1
ATOM 698 N N . LEU A 1 91 ? -2.939 -4.605 14.287 1.00 96.62 91 LEU A N 1
ATOM 699 C CA . LEU A 1 91 ? -3.705 -4.191 15.457 1.00 96.62 91 LEU A CA 1
ATOM 700 C C . LEU A 1 91 ? -2.829 -4.192 16.715 1.00 96.62 91 LEU A C 1
ATOM 702 O O . LEU A 1 91 ? -2.229 -5.205 17.060 1.00 96.62 91 LEU A O 1
ATOM 706 N N . GLU A 1 92 ? -2.842 -3.071 17.423 1.00 95.62 92 GLU A N 1
ATOM 707 C CA . GLU A 1 92 ? -2.294 -2.863 18.763 1.00 95.62 92 GLU A CA 1
ATOM 708 C C . GLU A 1 92 ? -3.407 -2.272 19.657 1.00 95.62 92 GLU A C 1
ATOM 710 O O . GLU A 1 92 ? -4.390 -1.721 19.143 1.00 95.62 92 GLU A O 1
ATOM 715 N N . PRO A 1 93 ? -3.309 -2.351 20.998 1.00 95.81 93 PRO A N 1
ATOM 716 C CA . PRO A 1 93 ? -4.278 -1.711 21.884 1.00 95.81 93 PRO A CA 1
ATOM 717 C C . PRO A 1 93 ? -4.434 -0.211 21.583 1.00 95.81 93 PRO A C 1
ATOM 719 O O . PRO A 1 93 ? -3.520 0.581 21.794 1.00 95.81 93 PRO A O 1
ATOM 722 N N . GLY A 1 94 ? -5.614 0.174 21.090 1.00 93.50 94 GLY A N 1
ATOM 723 C CA . GLY A 1 94 ? -5.937 1.559 20.738 1.00 93.50 94 GLY A CA 1
ATOM 724 C C . GLY A 1 94 ? -5.384 2.042 19.394 1.00 93.50 94 GLY A C 1
ATOM 725 O O . GLY A 1 94 ? -5.448 3.244 19.143 1.00 93.50 94 GLY A O 1
ATOM 726 N N . LEU A 1 95 ? -4.848 1.150 18.550 1.00 95.75 95 LEU A N 1
ATOM 727 C CA . LEU A 1 95 ? -4.231 1.523 17.281 1.00 95.75 95 LEU A CA 1
ATOM 728 C C . LEU A 1 95 ? -4.375 0.441 16.209 1.00 95.75 95 LEU A C 1
ATOM 730 O O . LEU A 1 95 ? -3.923 -0.688 16.369 1.00 95.75 95 LEU A O 1
ATOM 734 N N . ALA A 1 96 ? -4.936 0.818 15.068 1.00 97.62 96 ALA A N 1
ATOM 735 C CA . ALA A 1 96 ? -4.959 0.015 13.856 1.00 97.62 96 ALA A CA 1
ATOM 736 C C . ALA A 1 96 ? -4.142 0.702 12.759 1.00 97.62 96 ALA A C 1
ATOM 738 O O . ALA A 1 96 ? -4.273 1.906 12.537 1.00 97.62 96 ALA A O 1
ATOM 739 N N . ARG A 1 97 ? -3.313 -0.060 12.040 1.00 97.38 97 ARG A N 1
ATOM 740 C CA . ARG A 1 97 ? -2.506 0.429 10.913 1.00 97.38 97 ARG A CA 1
ATOM 741 C C . ARG A 1 97 ? -2.728 -0.433 9.682 1.00 97.38 97 ARG A C 1
ATOM 743 O O . ARG A 1 97 ? -2.531 -1.642 9.741 1.00 97.38 97 ARG A O 1
ATOM 750 N N . LEU A 1 98 ? -3.076 0.185 8.557 1.00 97.25 98 LEU A N 1
ATOM 751 C CA . LEU A 1 98 ? -3.052 -0.486 7.260 1.00 97.25 98 LEU A CA 1
ATOM 752 C C . LEU A 1 98 ? -1.599 -0.591 6.798 1.00 97.25 98 LEU A C 1
ATOM 754 O O . LEU A 1 98 ? -0.939 0.431 6.593 1.00 97.25 98 LEU A O 1
ATOM 758 N N . THR A 1 99 ? -1.112 -1.814 6.630 1.00 97.25 99 THR A N 1
ATOM 759 C CA . THR A 1 99 ? 0.250 -2.099 6.183 1.00 97.25 99 THR A CA 1
ATOM 760 C C . THR A 1 99 ? 0.252 -2.686 4.782 1.00 97.25 99 THR A C 1
ATOM 762 O O . THR A 1 99 ? -0.716 -3.304 4.322 1.00 97.25 99 THR A O 1
ATOM 765 N N . GLY A 1 100 ? 1.360 -2.495 4.081 1.00 95.44 100 GLY A N 1
ATOM 766 C CA . GLY A 1 100 ? 1.535 -3.043 2.751 1.00 95.44 100 GLY A CA 1
ATOM 767 C C . GLY A 1 100 ? 2.963 -2.962 2.256 1.00 95.44 100 GLY A C 1
ATOM 768 O O . GLY A 1 100 ? 3.874 -2.596 2.993 1.00 95.44 100 GLY A O 1
ATOM 769 N N . LEU A 1 101 ? 3.139 -3.320 0.991 1.00 94.69 101 LEU A N 1
ATOM 770 C CA . LEU A 1 101 ? 4.408 -3.214 0.287 1.00 94.69 101 LEU A CA 1
ATOM 771 C C . LEU A 1 101 ? 4.349 -2.074 -0.714 1.00 94.69 101 LEU A C 1
ATOM 773 O O . LEU A 1 101 ? 3.375 -1.963 -1.460 1.00 94.69 101 LEU A O 1
ATOM 777 N N . SER A 1 102 ? 5.418 -1.292 -0.755 1.00 93.44 102 SER A N 1
ATOM 778 C CA . SER A 1 102 ? 5.747 -0.371 -1.836 1.00 93.44 102 SER A CA 1
ATOM 779 C C . SER A 1 102 ? 6.867 -0.986 -2.669 1.00 93.44 102 SER A C 1
ATOM 781 O O . SER A 1 102 ? 7.860 -1.453 -2.119 1.00 93.44 102 SER A O 1
ATOM 783 N N . CYS A 1 103 ? 6.695 -1.004 -3.984 1.00 93.88 103 CYS A N 1
ATOM 784 C CA . CYS A 1 103 ? 7.688 -1.423 -4.965 1.00 93.88 103 CYS A CA 1
ATOM 785 C C . CYS A 1 103 ? 8.153 -0.173 -5.711 1.00 93.88 103 CYS A C 1
ATOM 787 O O . CYS A 1 103 ? 7.325 0.488 -6.346 1.00 93.88 103 CYS A O 1
ATOM 789 N N . ILE A 1 104 ? 9.437 0.160 -5.599 1.00 93.38 104 ILE A N 1
ATOM 790 C CA . ILE A 1 104 ? 10.028 1.386 -6.145 1.00 93.38 104 ILE A CA 1
ATOM 791 C C . ILE A 1 104 ? 11.008 1.003 -7.259 1.00 93.38 104 ILE A C 1
ATOM 793 O O . ILE A 1 104 ? 11.888 0.177 -7.007 1.00 93.38 104 ILE A O 1
ATOM 797 N N . PRO A 1 105 ? 10.868 1.555 -8.477 1.00 93.62 105 PRO A N 1
ATOM 798 C CA . PRO A 1 105 ? 11.814 1.292 -9.550 1.00 93.62 105 PRO A CA 1
ATOM 799 C C . PRO A 1 105 ? 13.164 1.948 -9.229 1.00 93.62 105 PRO A C 1
ATOM 801 O O . PRO A 1 105 ? 13.220 3.128 -8.888 1.00 93.62 105 PRO A O 1
ATOM 804 N N . GLU A 1 106 ? 14.255 1.202 -9.374 1.00 92.88 106 GLU A N 1
ATOM 805 C CA . GLU A 1 106 ? 15.626 1.701 -9.186 1.00 92.88 106 GLU A CA 1
ATOM 806 C C . GLU A 1 106 ? 16.341 1.943 -10.523 1.00 92.88 106 GLU A C 1
ATOM 808 O O . GLU A 1 106 ? 17.386 2.594 -10.575 1.00 92.88 106 GLU A O 1
ATOM 813 N N . THR A 1 107 ? 15.771 1.442 -11.623 1.00 92.94 107 THR A N 1
ATOM 814 C CA . THR A 1 107 ? 16.329 1.578 -12.972 1.00 92.94 107 THR A CA 1
ATOM 815 C C . THR A 1 107 ? 15.326 2.178 -13.956 1.00 92.94 107 THR A C 1
ATOM 817 O O . THR A 1 107 ? 14.112 2.037 -13.810 1.00 92.94 107 THR A O 1
ATOM 820 N N . GLU A 1 108 ? 15.828 2.806 -15.024 1.00 92.31 108 GLU A N 1
ATOM 821 C CA . GLU A 1 108 ? 14.972 3.348 -16.092 1.00 92.31 108 GLU A CA 1
ATOM 822 C C . GLU A 1 108 ? 14.129 2.249 -16.761 1.00 92.31 108 GLU A C 1
ATOM 824 O O . GLU A 1 108 ? 12.969 2.460 -17.103 1.00 92.31 108 GLU A O 1
ATOM 829 N N . ALA A 1 109 ? 14.684 1.041 -16.904 1.00 89.81 109 ALA A N 1
ATOM 830 C CA . ALA A 1 109 ? 13.964 -0.095 -17.473 1.00 89.81 109 ALA A CA 1
ATOM 831 C C . ALA A 1 109 ? 12.757 -0.501 -16.610 1.00 89.81 109 ALA A C 1
ATOM 833 O O . ALA A 1 109 ? 11.675 -0.759 -17.142 1.00 89.81 109 ALA A O 1
ATOM 834 N N . GLU A 1 110 ? 12.926 -0.517 -15.287 1.00 91.00 110 GLU A N 1
ATOM 835 C CA . GLU A 1 110 ? 11.842 -0.760 -14.332 1.00 91.00 110 GLU A CA 1
ATOM 836 C C . GLU A 1 110 ? 10.808 0.365 -14.349 1.00 91.00 110 GLU A C 1
ATOM 838 O O . GLU A 1 110 ? 9.608 0.093 -14.337 1.00 91.00 110 GLU A O 1
ATOM 843 N N . ALA A 1 111 ? 11.250 1.622 -14.430 1.00 91.38 111 ALA A N 1
ATOM 844 C CA . ALA A 1 111 ? 10.357 2.771 -14.515 1.00 91.38 111 ALA A CA 1
ATOM 845 C C . ALA A 1 111 ? 9.488 2.722 -15.785 1.00 91.38 111 ALA A C 1
ATOM 847 O O . ALA A 1 111 ? 8.273 2.922 -15.722 1.00 91.38 111 ALA A O 1
ATOM 848 N N . GLU A 1 112 ? 10.077 2.398 -16.937 1.00 90.69 112 GLU A N 1
ATOM 849 C CA . GLU A 1 112 ? 9.351 2.214 -18.197 1.00 90.69 112 GLU A CA 1
ATOM 850 C C . GLU A 1 112 ? 8.362 1.052 -18.144 1.00 90.69 112 GLU A C 1
ATOM 852 O O . GLU A 1 112 ? 7.256 1.116 -18.692 1.00 90.69 112 GLU A O 1
ATOM 857 N N . GLU A 1 113 ? 8.733 -0.026 -17.463 1.00 89.62 113 GLU A N 1
ATOM 858 C CA . GLU A 1 113 ? 7.822 -1.131 -17.254 1.00 89.62 113 GLU A CA 1
ATOM 859 C C . GLU A 1 113 ? 6.640 -0.742 -16.357 1.00 89.62 113 GLU A C 1
ATOM 861 O O . GLU A 1 113 ? 5.481 -0.998 -16.703 1.00 89.62 113 GLU A O 1
ATOM 866 N N . LEU A 1 114 ? 6.926 -0.080 -15.239 1.00 90.38 114 LEU A N 1
ATOM 867 C CA . LEU A 1 114 ? 5.920 0.405 -14.311 1.00 90.38 114 LEU A CA 1
ATOM 868 C C . LEU A 1 114 ? 4.918 1.317 -15.030 1.00 90.38 114 LEU A C 1
ATOM 870 O O . LEU A 1 114 ? 3.710 1.130 -14.878 1.00 90.38 114 LEU A O 1
ATOM 874 N N . LYS A 1 115 ? 5.388 2.228 -15.894 1.00 90.75 115 LYS A N 1
ATOM 875 C CA . LYS A 1 115 ? 4.522 3.079 -16.729 1.00 90.75 115 LYS A CA 1
ATOM 876 C C . LYS A 1 115 ? 3.541 2.244 -17.555 1.00 90.75 115 LYS A C 1
ATOM 878 O O . LYS A 1 115 ? 2.339 2.501 -17.504 1.00 90.75 115 LYS A O 1
ATOM 883 N N . LYS A 1 116 ? 4.006 1.218 -18.280 1.00 89.12 116 LYS A N 1
ATOM 884 C CA . LYS A 1 116 ? 3.136 0.338 -19.096 1.00 89.12 116 LYS A CA 1
ATOM 885 C C . LYS A 1 116 ? 2.064 -0.348 -18.252 1.00 89.12 116 LYS A C 1
ATOM 887 O O . LYS A 1 116 ? 0.909 -0.451 -18.665 1.00 89.12 116 LYS A O 1
ATOM 892 N N . LEU A 1 117 ? 2.450 -0.794 -17.063 1.00 86.88 117 LEU A N 1
ATOM 893 C CA . LEU A 1 117 ? 1.576 -1.487 -16.127 1.00 86.88 117 LEU A CA 1
ATOM 894 C C . LEU A 1 117 ? 0.486 -0.555 -15.585 1.00 86.88 117 LEU A C 1
ATOM 896 O O . LEU A 1 117 ? -0.690 -0.920 -15.579 1.00 86.88 117 LEU A O 1
ATOM 900 N N . VAL A 1 118 ? 0.852 0.680 -15.234 1.00 88.88 118 VAL A N 1
ATOM 901 C CA . VAL A 1 118 ? -0.094 1.733 -14.842 1.00 88.88 118 VAL A CA 1
ATOM 902 C C . VAL A 1 118 ? -1.042 2.086 -15.983 1.00 88.88 118 VAL A C 1
ATOM 904 O O . VAL A 1 118 ? -2.248 2.161 -15.758 1.00 88.88 118 VAL A O 1
ATOM 907 N N . TYR A 1 119 ? -0.542 2.240 -17.213 1.00 86.88 119 TYR A N 1
ATOM 908 C CA . TYR A 1 119 ? -1.387 2.480 -18.389 1.00 86.88 119 TYR A CA 1
ATOM 909 C C . TYR A 1 119 ? -2.448 1.388 -18.561 1.00 86.88 119 TYR A C 1
ATOM 911 O O . TYR A 1 119 ? -3.628 1.687 -18.753 1.00 86.88 119 TYR A O 1
ATOM 919 N N . HIS A 1 120 ? -2.048 0.120 -18.452 1.00 85.56 120 HIS A N 1
ATOM 920 C CA . HIS A 1 120 ? -2.973 -1.008 -18.526 1.00 85.56 120 HIS A CA 1
ATOM 921 C C . HIS A 1 120 ? -3.975 -1.010 -17.359 1.00 85.56 120 HIS A C 1
ATOM 923 O O . HIS A 1 120 ? -5.168 -1.235 -17.559 1.00 85.56 120 HIS A O 1
ATOM 929 N N . PHE A 1 121 ? -3.509 -0.736 -16.138 1.00 85.69 121 PHE A N 1
ATOM 930 C CA . PHE A 1 121 ? -4.355 -0.673 -14.947 1.00 85.69 121 PHE A CA 1
ATOM 931 C C . PHE A 1 121 ? -5.428 0.416 -15.043 1.00 85.69 121 PHE A C 1
ATOM 933 O O . PHE A 1 121 ? -6.593 0.148 -14.759 1.00 85.69 121 PHE A O 1
ATOM 940 N N . LEU A 1 122 ? -5.052 1.626 -15.471 1.00 84.50 122 LEU A N 1
ATOM 941 C CA . LEU A 1 122 ? -5.978 2.750 -15.610 1.00 84.50 122 LEU A CA 1
ATOM 942 C C . LEU A 1 122 ? -7.008 2.505 -16.716 1.00 84.50 122 LEU A C 1
ATOM 944 O O . LEU A 1 122 ? -8.178 2.823 -16.530 1.00 84.50 122 LEU A O 1
ATOM 948 N N . ARG A 1 123 ? -6.598 1.886 -17.830 1.00 84.88 123 ARG A N 1
ATOM 949 C CA . ARG A 1 123 ? -7.497 1.549 -18.943 1.00 84.88 123 ARG A CA 1
ATOM 950 C C . ARG A 1 123 ? -8.576 0.533 -18.564 1.00 84.88 123 ARG A C 1
ATOM 952 O O . ARG A 1 123 ? -9.677 0.601 -19.091 1.00 84.88 123 ARG A O 1
ATOM 959 N N . ASN A 1 124 ? -8.265 -0.417 -17.687 1.00 77.75 124 ASN A N 1
ATOM 960 C CA . ASN A 1 124 ? -9.186 -1.506 -17.348 1.00 77.75 124 ASN A CA 1
ATOM 961 C C . ASN A 1 124 ? -10.086 -1.203 -16.136 1.00 77.75 124 ASN A C 1
ATOM 963 O O . ASN A 1 124 ? -10.863 -2.066 -15.734 1.00 77.75 124 ASN A O 1
ATOM 967 N N . ARG A 1 125 ? -9.960 -0.017 -15.525 1.00 66.75 125 ARG A N 1
ATOM 968 C CA . ARG A 1 125 ? -10.782 0.433 -14.387 1.00 66.75 125 ARG A CA 1
ATOM 969 C C . ARG A 1 125 ? -11.739 1.589 -14.723 1.00 66.75 125 ARG A C 1
ATOM 971 O O . ARG A 1 125 ? -12.464 2.015 -13.828 1.00 66.75 125 ARG A O 1
ATOM 978 N N . SER A 1 126 ? -11.734 2.087 -15.963 1.00 46.81 126 SER A N 1
ATOM 979 C CA . SER A 1 126 ? -12.707 3.056 -16.500 1.00 46.81 126 SER A CA 1
ATOM 980 C C . SER A 1 126 ? -13.868 2.355 -17.189 1.00 46.81 126 SER A C 1
ATOM 982 O O . SER A 1 126 ? -15.019 2.775 -16.964 1.00 46.81 126 SER A O 1
#

Sequence (126 aa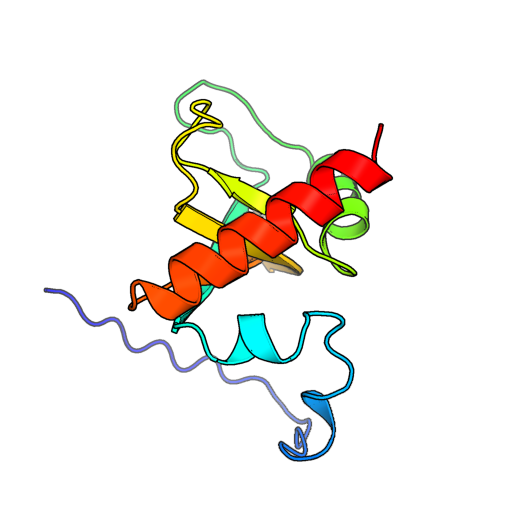):
MFAVDTEVAIGGLQYNAEHGLNSLGLPARIRLMLQQLAVFNSDQVNAYGIKMPVGTLASALEQGWLLGQPLFLSHDRHRLEGWTRALGIHLEPGLARLTGLSCIPETEAEAEELKKLVYHFLRNRS

Secondary structure (DSSP, 8-state):
-----------S----TTTTTTTS-S-TTGGGSEEEEEEEEESSB-TTS-B--HHHHHHHHHHHSSS-EEEEETTEEEEEEEEEEEEEEEEETTEEEEEEEEEE--SHHHHHHHHHHHHHHHHT--

pLDDT: mean 77.8, std 24.37, range [22.86, 97.62]